Protein 1SF9 (pdb70)

Nearest PDB structures (foldseek):
  1sf9-assembly1_A  TM=1.009E+00  e=6.732E-22  Bacillus subtilis
  2yxy-assembly1_A  TM=9.193E-01  e=2.078E-12  Geobacillus kaustophilus HTA426
  2rqr-assembly1_A  TM=6.782E-01  e=1.522E-01  Homo sapiens
  2yxh-assembly1_B  TM=8.410E-01  e=2.319E+00  Thermotoga maritima MSB8
  1luw-assembly1_B-2  TM=5.887E-01  e=1.311E+00  Homo sapiens

Secondary structure (DSSP, 8-state):
--GGGGHHHHHHHHHHHHHHT--HHHHHHHHHHHHHHHHHHHHTT-HHHHHHHHHHHHHHHHHHS-GGGS-TT-EEEETTSS-EEEEEEEETTEEEEEETTEEEEEEEEEGGGEEE--

Structure (mmCIF, N/CA/C/O backbone):
data_1SF9
#
_entry.id   1SF9
#
_cell.length_a   56.142
_cell.length_b   46.486
_cell.length_c   50.511
_cell.angle_alpha   90.00
_cell.angle_beta   114.98
_cell.angle_gamma   90.00
#
_symmetry.space_group_name_H-M   'C 1 2 1'
#
loop_
_entity.id
_entity.type
_entity.pdbx_description
1 polymer 'yfhH hypothetical protein'
2 non-polymer 'PLATINUM (II) ION'
3 non-polymer 'CHLORIDE ION'
4 water water
#
loop_
_atom_site.group_PDB
_atom_site.id
_atom_site.type_symbol
_atom_site.label_atom_id
_atom_site.label_alt_id
_atom_site.label_comp_id
_atom_site.label_asym_id
_atom_site.label_entity_id
_atom_site.label_seq_id
_atom_site.pdbx_PDB_ins_code
_atom_site.Cartn_x
_atom_site.Cartn_y
_atom_site.Cartn_z
_atom_site.occupancy
_atom_site.B_iso_or_equiv
_atom_site.auth_seq_id
_atom_site.auth_comp_id
_atom_site.auth_asym_id
_atom_site.auth_atom_id
_atom_site.pdbx_PDB_model_num
ATOM 1 N N . VAL A 1 11 ? 18.496 -7.450 -15.374 1.00 39.67 11 VAL A N 1
ATOM 2 C CA . VAL A 1 11 ? 17.634 -6.863 -14.307 1.00 38.67 11 VAL A CA 1
ATOM 3 C C . VAL A 1 11 ? 18.397 -6.587 -13.009 1.00 36.98 11 VAL A C 1
ATOM 4 O O . VAL A 1 11 ? 18.813 -7.515 -12.307 1.00 39.19 11 VAL A O 1
ATOM 8 N N . ASP A 1 12 ? 18.570 -5.308 -12.692 1.00 34.83 12 ASP A N 1
ATOM 9 C CA . ASP A 1 12 ? 19.264 -4.907 -11.475 1.00 29.77 12 ASP A CA 1
ATOM 10 C C . ASP A 1 12 ? 18.208 -4.745 -10.393 1.00 27.01 12 ASP A C 1
ATOM 11 O O . ASP A 1 12 ? 17.792 -3.633 -10.047 1.00 23.20 12 ASP A O 1
ATOM 16 N N . LEU A 1 13 ? 17.789 -5.880 -9.855 1.00 22.08 13 LEU A N 1
ATOM 17 C CA . LEU A 1 13 ? 16.767 -5.905 -8.828 1.00 19.22 13 LEU A CA 1
ATOM 18 C C . LEU A 1 13 ? 17.237 -5.199 -7.565 1.00 16.42 13 LEU A C 1
ATOM 19 O O . LEU A 1 13 ? 16.439 -4.915 -6.678 1.00 13.91 13 LEU A O 1
ATOM 24 N N . GLY A 1 14 ? 18.536 -4.899 -7.485 1.00 12.96 14 GLY A N 1
ATOM 25 C CA . GLY A 1 14 ? 19.058 -4.201 -6.322 1.00 13.49 14 GLY A CA 1
ATOM 26 C C . GLY A 1 14 ? 18.430 -2.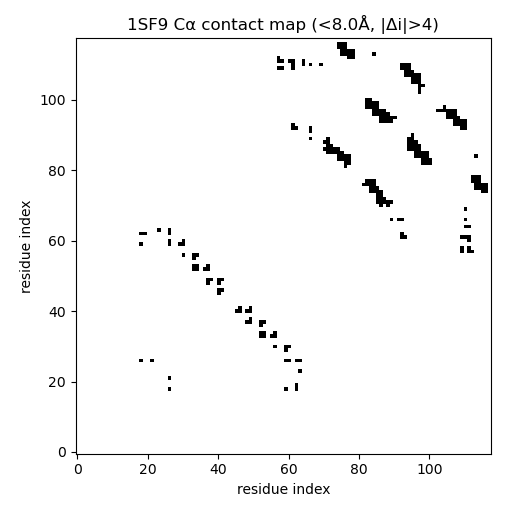812 -6.194 1.00 12.42 14 GLY A C 1
ATOM 27 O O . GLY A 1 14 ? 18.458 -2.210 -5.119 1.00 12.94 14 GLY A O 1
ATOM 28 N N . THR A 1 15 ? 17.881 -2.294 -7.291 1.00 11.59 15 THR A N 1
ATOM 29 C CA . THR A 1 15 ? 17.225 -0.987 -7.231 1.00 13.41 15 THR A CA 1
ATOM 30 C C . THR A 1 15 ? 15.996 -1.088 -6.345 1.00 12.39 15 THR A C 1
ATOM 31 O O . THR A 1 15 ? 15.476 -0.064 -5.900 1.00 11.67 15 THR A O 1
ATOM 35 N N . GLU A 1 16 ? 15.538 -2.319 -6.098 1.00 10.98 16 GLU A N 1
ATOM 36 C CA . GLU A 1 16 ? 14.369 -2.573 -5.257 1.00 11.04 16 GLU A CA 1
ATOM 37 C C . GLU A 1 16 ? 14.754 -2.951 -3.836 1.00 10.27 16 GLU A C 1
ATOM 38 O O . GLU A 1 16 ? 13.942 -3.510 -3.096 1.00 9.52 16 GLU A O 1
ATOM 44 N N A ASN A 1 17 ? 15.990 -2.616 -3.456 0.60 9.75 17 ASN A N 1
ATOM 45 N N B ASN A 1 17 ? 15.991 -2.634 -3.452 0.40 9.40 17 ASN A N 1
ATOM 46 C CA A ASN A 1 17 ? 16.509 -2.897 -2.129 0.60 11.25 17 ASN A CA 1
ATOM 47 C CA B ASN A 1 17 ? 16.486 -2.940 -2.119 0.40 10.13 17 ASN A CA 1
ATOM 48 C C A ASN A 1 17 ? 15.505 -2.579 -1.022 0.60 10.01 17 ASN A C 1
ATOM 49 C C B ASN A 1 17 ? 15.512 -2.572 -1.000 0.40 9.30 17 ASN A C 1
ATOM 50 O O A ASN A 1 17 ? 15.271 -3.398 -0.131 0.60 9.66 17 ASN A O 1
ATOM 51 O O B ASN A 1 17 ? 15.304 -3.358 -0.074 0.40 9.11 17 ASN A O 1
ATOM 60 N N . LEU A 1 18 ? 14.913 -1.385 -1.087 1.00 7.56 18 LEU A N 1
ATOM 61 C CA . LEU A 1 18 ? 13.992 -0.939 -0.056 1.00 9.02 18 LEU A CA 1
ATOM 62 C C . LEU A 1 18 ? 12.679 -1.722 0.025 1.00 6.35 18 LEU A C 1
ATOM 63 O O . LEU A 1 18 ? 12.058 -1.742 1.091 1.00 8.59 18 LEU A O 1
ATOM 68 N N . TYR A 1 19 ? 12.272 -2.368 -1.073 1.00 8.94 19 TYR A N 1
ATOM 69 C CA . TYR A 1 19 ? 11.081 -3.226 -1.012 1.00 6.31 19 TYR A CA 1
ATOM 70 C C . TYR A 1 19 ? 11.409 -4.370 -0.034 1.00 6.44 19 TYR A C 1
ATOM 71 O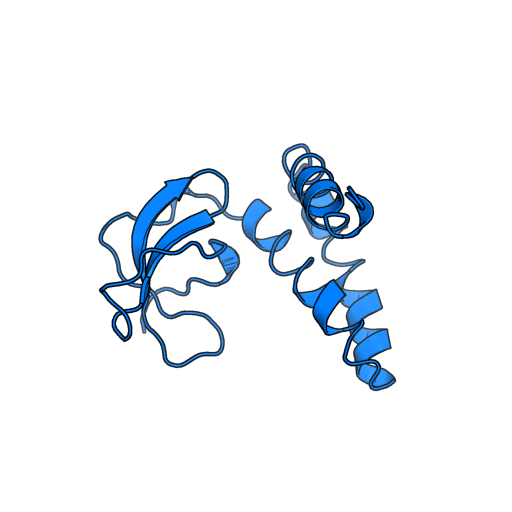 O . TYR A 1 19 ? 10.612 -4.726 0.856 1.00 7.35 19 TYR A O 1
ATOM 80 N N . PHE A 1 20 ? 12.587 -4.959 -0.204 1.00 6.90 20 PHE A N 1
ATOM 81 C CA . PHE A 1 20 ? 12.916 -6.096 0.660 1.00 6.04 20 PHE A CA 1
ATOM 82 C C . PHE A 1 20 ? 13.187 -5.630 2.083 1.00 6.15 20 PHE A C 1
ATOM 83 O O . PHE A 1 20 ? 12.776 -6.312 3.031 1.00 8.47 20 PHE A O 1
ATOM 91 N N . GLN A 1 21 ? 13.800 -4.465 2.239 1.00 8.45 21 GLN A N 1
ATOM 92 C CA . GLN A 1 21 ? 14.066 -3.961 3.586 1.00 9.10 21 GLN A CA 1
ATOM 93 C C . GLN A 1 21 ? 12.768 -3.628 4.284 1.00 10.65 21 GLN A C 1
ATOM 94 O O . GLN A 1 21 ? 12.601 -3.910 5.477 1.00 9.86 21 GLN A O 1
ATOM 100 N N . SER A 1 22 ? 11.849 -3.032 3.521 1.00 11.53 22 SER A N 1
ATOM 101 C CA . SER A 1 22 ? 10.541 -2.647 4.043 1.00 12.02 22 SER A CA 1
ATOM 102 C C . SER A 1 22 ? 9.734 -3.864 4.483 1.00 11.79 22 SER A C 1
ATOM 103 O O . SER A 1 22 ? 9.144 -3.867 5.578 1.00 11.24 22 SER A O 1
ATOM 106 N N . ASN A 1 23 ? 9.695 -4.906 3.650 1.00 9.44 23 ASN A N 1
ATOM 107 C CA . ASN A 1 23 ? 8.966 -6.088 4.031 1.00 12.33 23 ASN A CA 1
ATO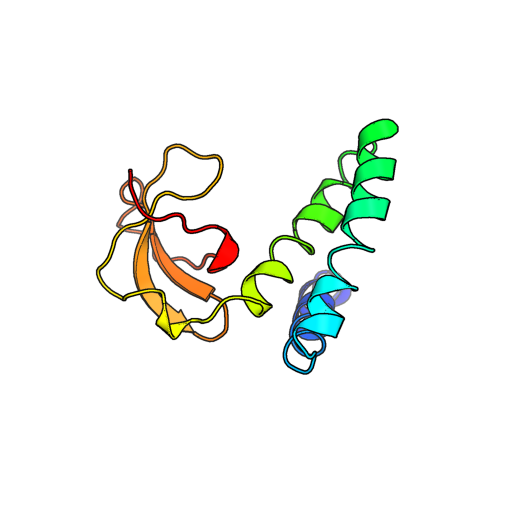M 108 C C . ASN A 1 23 ? 9.558 -6.756 5.271 1.00 10.01 23 ASN A C 1
ATOM 109 O O . ASN A 1 23 ? 8.819 -7.251 6.106 1.00 11.78 23 ASN A O 1
ATOM 114 N N . ALA A 1 24 ? 10.888 -6.759 5.389 1.00 8.41 24 ALA A N 1
ATOM 115 C CA . ALA A 1 24 ? 11.550 -7.360 6.531 1.00 9.55 24 ALA A CA 1
ATOM 116 C C . ALA A 1 24 ? 11.191 -6.590 7.791 1.00 10.48 24 ALA A C 1
ATOM 117 O O . ALA A 1 24 ? 10.904 -7.194 8.819 1.00 11.99 24 ALA A O 1
ATOM 119 N N A MET A 1 25 ? 11.201 -5.262 7.692 0.80 9.70 25 MET A N 1
ATOM 120 N N B MET A 1 25 ? 11.210 -5.265 7.714 0.20 10.66 25 MET A N 1
ATOM 121 C CA A MET A 1 25 ? 10.879 -4.399 8.837 0.80 12.95 25 MET A CA 1
ATOM 122 C CA B MET A 1 25 ? 10.887 -4.450 8.880 0.20 11.56 25 MET A CA 1
ATOM 123 C C A MET A 1 25 ? 9.447 -4.629 9.307 0.80 12.47 25 MET A C 1
ATOM 124 C C B MET A 1 25 ? 9.443 -4.668 9.315 0.20 11.96 25 MET A C 1
ATOM 125 O O A MET A 1 25 ? 9.177 -4.778 10.509 0.80 13.90 25 MET A O 1
ATOM 126 O O B MET A 1 25 ? 9.161 -4.830 10.506 0.20 12.32 25 MET A O 1
ATOM 135 N N . GLU A 1 26 ? 8.526 -4.673 8.352 1.00 12.41 26 GLU A N 1
ATOM 136 C CA . GLU A 1 26 ? 7.123 -4.883 8.678 1.00 13.51 26 GLU A CA 1
ATOM 137 C C . GLU A 1 26 ? 6.941 -6.265 9.301 1.00 13.75 26 GLU A C 1
ATOM 138 O O . GLU A 1 26 ? 6.214 -6.411 10.268 1.00 13.45 26 GLU A O 1
ATOM 144 N N . LYS A 1 27 ? 7.633 -7.275 8.775 1.00 12.43 27 LYS A N 1
ATOM 145 C CA . LYS A 1 27 ? 7.496 -8.619 9.334 1.00 15.02 27 LYS A CA 1
ATOM 146 C C . LYS A 1 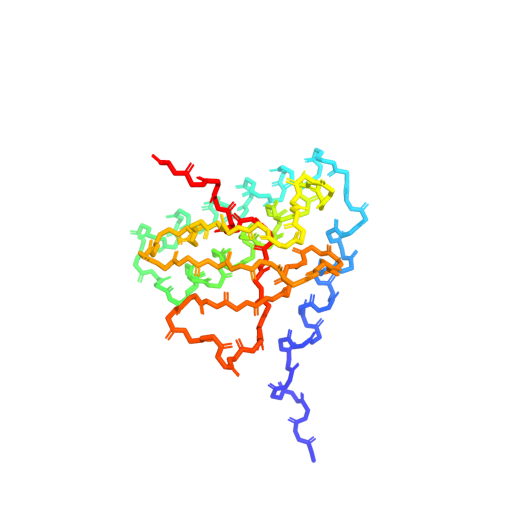27 ? 7.994 -8.609 10.775 1.00 14.24 27 LYS A C 1
ATOM 147 O O . LYS A 1 27 ? 7.380 -9.183 11.676 1.00 15.98 27 LYS A O 1
ATOM 153 N N . ARG A 1 28 ? 9.118 -7.948 10.984 1.00 14.12 28 ARG A N 1
ATOM 154 C CA . ARG A 1 28 ? 9.721 -7.865 12.304 1.00 13.48 28 ARG A CA 1
ATOM 155 C C . ARG A 1 28 ? 8.813 -7.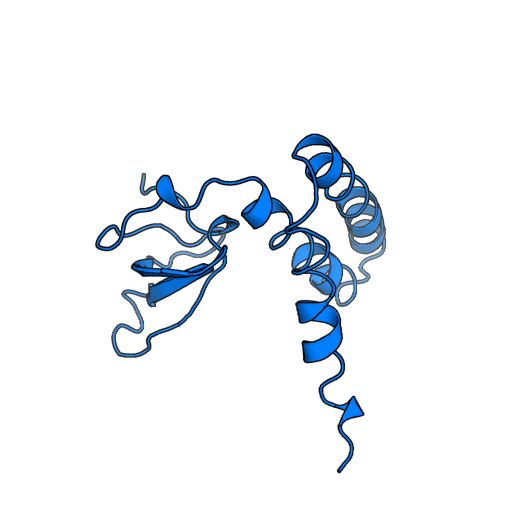130 13.294 1.00 13.86 28 ARG A C 1
ATOM 156 O O . ARG A 1 28 ? 8.536 -7.632 14.381 1.00 11.76 28 ARG A O 1
ATOM 164 N N A TYR A 1 29 ? 8.331 -5.952 12.900 0.80 10.78 29 TYR A N 1
ATOM 165 N N B TYR A 1 29 ? 8.337 -5.945 12.928 0.20 13.45 29 TYR A N 1
ATOM 166 C CA A TYR A 1 29 ? 7.465 -5.165 13.783 0.80 10.67 29 TYR A CA 1
ATOM 167 C CA B TYR A 1 29 ? 7.475 -5.191 13.837 0.20 13.88 29 TYR A CA 1
ATOM 168 C C A TYR A 1 29 ? 6.143 -5.861 14.092 0.80 11.93 29 TYR A C 1
ATOM 169 C C B TYR A 1 29 ? 6.122 -5.848 14.095 0.20 13.97 29 TYR A C 1
ATOM 170 O O A TYR A 1 29 ? 5.610 -5.725 15.186 0.80 12.34 29 TYR A O 1
ATOM 171 O O B TYR A 1 29 ? 5.544 -5.677 15.168 0.20 13.88 29 TYR A O 1
ATOM 188 N N . SER A 1 30 ? 5.616 -6.594 13.120 1.00 12.99 30 SER A N 1
ATOM 189 C CA . SER A 1 30 ? 4.334 -7.277 13.284 1.00 15.63 30 SER A CA 1
ATOM 190 C C . SER A 1 30 ? 4.375 -8.345 14.368 1.00 17.29 30 SER A C 1
ATOM 191 O O . SER A 1 30 ? 3.339 -8.751 14.873 1.00 17.78 30 SER A O 1
ATOM 194 N N . GLN A 1 31 ? 5.576 -8.784 14.720 1.00 18.21 31 GLN A N 1
ATOM 195 C CA . GLN A 1 31 ? 5.733 -9.837 15.719 1.00 20.23 31 GLN A CA 1
ATOM 196 C C . GLN A 1 31 ? 6.207 -9.314 17.072 1.00 20.05 31 GLN A C 1
ATOM 197 O O . GLN A 1 31 ? 6.332 -10.077 18.036 1.00 21.23 31 GLN A O 1
ATOM 203 N N A MET A 1 32 ? 6.446 -8.009 17.145 0.80 17.40 32 MET A N 1
ATOM 204 N N B MET A 1 32 ? 6.467 -8.015 17.152 0.20 18.08 32 MET A N 1
ATOM 205 C CA A MET A 1 32 ? 6.900 -7.392 18.385 0.80 16.86 32 MET A CA 1
ATOM 206 C CA B MET A 1 32 ? 6.957 -7.430 18.392 0.20 16.54 32 MET A CA 1
ATOM 207 C C A MET A 1 32 ? 5.788 -7.094 19.377 0.80 16.75 32 MET A C 1
ATOM 208 C C B MET A 1 32 ? 5.872 -6.974 19.367 0.20 16.80 32 MET A C 1
ATOM 209 O O A MET A 1 32 ? 4.645 -6.783 19.012 0.80 16.84 32 MET A O 1
ATOM 210 O O B MET A 1 32 ? 4.825 -6.454 18.972 0.20 17.05 32 MET A O 1
ATOM 219 N N . THR A 1 33 ? 6.141 -7.188 20.651 1.00 16.84 33 THR A N 1
ATOM 220 C CA . THR A 1 33 ? 5.229 -6.837 21.725 1.00 17.15 33 THR A CA 1
ATOM 221 C C . THR A 1 33 ? 5.261 -5.307 21.848 1.00 16.21 33 THR A C 1
ATOM 222 O O . THR A 1 33 ? 6.179 -4.660 21.329 1.00 16.77 33 THR A O 1
ATOM 226 N N . PRO A 1 34 ? 4.278 -4.706 22.539 1.00 16.59 34 PRO A N 1
ATOM 227 C CA . PRO A 1 34 ? 4.297 -3.247 22.679 1.00 17.40 34 PRO A CA 1
ATOM 228 C C . PRO A 1 34 ? 5.588 -2.755 23.340 1.00 17.68 34 PRO A C 1
ATOM 229 O O . PRO A 1 34 ? 6.138 -1.717 22.967 1.00 16.21 34 PRO A O 1
ATOM 233 N N . HIS A 1 35 ? 6.081 -3.504 24.322 1.00 18.63 35 HIS A N 1
ATOM 234 C CA . HIS A 1 35 ? 7.311 -3.103 24.988 1.00 19.30 35 HIS A CA 1
ATOM 235 C C . HIS A 1 35 ? 8.471 -3.118 23.988 1.00 17.73 35 HIS A C 1
ATOM 236 O O . HIS A 1 35 ? 9.301 -2.193 23.970 1.00 15.40 35 HIS A O 1
ATOM 243 N N . GLU A 1 36 ? 8.534 -4.153 23.152 1.00 14.95 36 GLU A N 1
ATOM 244 C CA . GLU A 1 36 ? 9.599 -4.220 22.160 1.00 14.49 36 GLU A CA 1
ATOM 245 C C . GLU A 1 36 ? 9.497 -3.071 21.154 1.00 11.18 36 GLU A C 1
ATOM 246 O O . GLU A 1 36 ? 10.519 -2.546 20.718 1.00 11.44 36 GLU A O 1
ATOM 252 N N . LEU A 1 37 ? 8.278 -2.676 20.785 1.00 10.95 37 LEU A N 1
ATOM 253 C CA . LEU A 1 37 ? 8.113 -1.562 19.839 1.00 10.66 37 LEU A CA 1
ATOM 254 C C . LEU A 1 37 ? 8.581 -0.267 20.496 1.00 12.19 37 LEU A C 1
ATOM 255 O O . LEU A 1 37 ? 9.253 0.557 19.883 1.00 9.74 37 LEU A O 1
ATOM 260 N N . ASN A 1 38 ? 8.237 -0.094 21.772 1.00 11.68 38 ASN A N 1
ATOM 261 C CA . ASN A 1 38 ? 8.667 1.112 22.468 1.00 13.14 38 ASN A CA 1
ATOM 262 C C . ASN A 1 38 ? 10.190 1.163 22.556 1.00 11.28 38 ASN A C 1
ATOM 263 O O . ASN A 1 38 ? 10.769 2.239 22.444 1.00 10.83 38 ASN A O 1
ATOM 268 N N . THR A 1 39 ? 10.830 0.017 22.781 1.00 11.20 39 THR A N 1
ATOM 269 C CA . THR A 1 39 ? 12.299 -0.035 22.861 1.00 11.42 39 THR A CA 1
ATOM 270 C C . THR A 1 39 ? 12.890 0.341 21.501 1.00 11.84 39 THR A C 1
ATOM 271 O O . THR A 1 39 ? 13.829 1.117 21.412 1.00 10.50 39 THR A O 1
ATOM 275 N N A GLU A 1 40 ? 12.318 -0.216 20.442 0.80 11.29 40 GLU A N 1
ATOM 276 N N B GLU A 1 40 ? 12.308 -0.212 20.442 0.20 11.79 40 GLU A N 1
ATOM 277 C CA A GLU A 1 40 ? 12.766 0.065 19.072 0.80 11.16 40 GLU A CA 1
ATOM 278 C CA B GLU A 1 40 ? 12.756 0.066 19.080 0.20 12.07 40 GLU A CA 1
ATOM 279 C C A GLU A 1 40 ? 12.647 1.553 18.751 0.80 11.05 40 GLU A C 1
ATOM 280 C C B GLU A 1 40 ? 12.642 1.550 18.748 0.20 11.45 40 GLU A C 1
ATOM 281 O O A GLU A 1 40 ? 13.565 2.150 18.178 0.80 9.71 40 GLU A O 1
ATOM 282 O O B GLU A 1 40 ? 13.557 2.136 18.165 0.20 11.16 40 GLU A O 1
ATOM 293 N N . ILE A 1 41 ? 11.519 2.152 19.122 1.00 10.28 41 ILE A N 1
ATOM 294 C CA . ILE A 1 41 ? 11.289 3.566 18.867 1.00 10.04 41 ILE A CA 1
ATOM 295 C C . ILE A 1 41 ? 12.277 4.422 19.660 1.00 10.92 41 ILE A C 1
ATOM 296 O O . ILE A 1 41 ? 12.792 5.410 19.163 1.00 9.61 41 ILE A O 1
ATOM 301 N N . ALA A 1 42 ? 12.571 4.022 20.896 1.00 9.69 42 ALA A N 1
ATOM 302 C CA . ALA A 1 42 ? 13.535 4.792 21.687 1.00 10.28 42 ALA A CA 1
ATOM 303 C C . ALA A 1 42 ? 14.920 4.744 21.049 1.00 9.07 42 ALA A C 1
ATOM 304 O O . ALA A 1 42 ? 15.620 5.761 20.991 1.00 11.07 42 ALA A O 1
ATOM 306 N N A LEU A 1 43 ? 15.334 3.565 20.582 0.80 7.70 43 LEU A N 1
ATOM 307 N N B LEU A 1 43 ? 15.313 3.568 20.580 0.20 9.24 43 LEU A N 1
ATOM 308 C CA A LEU A 1 43 ? 16.639 3.419 19.957 0.80 6.81 43 LEU A CA 1
ATOM 309 C CA B LEU A 1 43 ? 16.612 3.405 19.958 0.20 8.70 43 LEU A CA 1
ATOM 310 C C A LEU A 1 43 ? 16.700 4.225 18.659 0.80 9.84 43 LEU A C 1
ATOM 311 C C B LEU A 1 43 ? 16.682 4.235 18.681 0.20 9.33 43 LEU A C 1
ATOM 312 O O A LEU A 1 43 ? 17.685 4.907 18.390 0.80 10.29 43 LEU A O 1
ATOM 313 O O B LEU A 1 43 ? 17.658 4.947 18.446 0.20 9.42 43 LEU A O 1
ATOM 322 N N . LEU A 1 44 ? 15.642 4.143 17.857 1.00 8.17 44 LEU A N 1
ATOM 323 C CA . LEU A 1 44 ? 15.610 4.907 16.612 1.00 8.87 44 LEU A CA 1
ATOM 324 C C . LEU A 1 44 ? 15.647 6.409 16.890 1.00 9.07 44 LEU A C 1
ATOM 325 O O . LEU A 1 44 ? 16.319 7.163 16.171 1.00 10.18 44 LEU A O 1
ATOM 330 N N . SER A 1 45 ? 14.936 6.830 17.928 1.00 8.26 45 SER A N 1
ATOM 331 C CA . SER A 1 45 ? 14.865 8.241 18.289 1.00 10.74 45 SER A CA 1
ATOM 332 C C . SER A 1 45 ? 16.205 8.762 18.744 1.00 11.68 45 SER A C 1
ATOM 333 O O . SER A 1 45 ? 16.555 9.900 18.449 1.00 11.81 45 SER A O 1
ATOM 336 N N . GLU A 1 46 ? 16.960 7.940 19.475 1.00 12.09 46 GLU A N 1
ATOM 337 C CA . GLU A 1 46 ? 18.292 8.382 19.907 1.00 10.97 46 GLU A CA 1
ATOM 338 C C . GLU A 1 46 ? 19.204 8.533 18.679 1.00 12.81 46 GLU A C 1
ATOM 339 O O . GLU A 1 46 ? 19.984 9.480 18.601 1.00 14.16 46 GLU A O 1
ATOM 345 N N . LYS A 1 47 ? 19.114 7.616 17.720 1.00 10.99 47 LYS A N 1
ATOM 346 C CA . LYS A 1 47 ? 19.945 7.735 16.524 1.00 11.47 47 LYS A CA 1
ATOM 347 C C . LYS A 1 47 ? 19.525 8.967 15.717 1.00 11.54 47 LYS A C 1
ATOM 348 O O . LYS A 1 47 ? 20.373 9.636 15.114 1.00 12.98 47 LYS A O 1
ATOM 354 N N . ALA A 1 48 ? 18.229 9.259 15.708 1.00 9.59 48 ALA A N 1
ATOM 355 C CA . ALA A 1 48 ? 17.723 10.411 14.948 1.00 10.96 48 ALA A CA 1
ATOM 356 C C . ALA A 1 48 ? 18.199 11.704 15.591 1.00 12.79 48 ALA A C 1
ATOM 357 O O . ALA A 1 48 ? 18.547 12.674 14.900 1.00 13.72 48 ALA A O 1
ATOM 359 N N . ARG A 1 49 ? 18.224 11.727 16.916 1.00 14.29 49 ARG A N 1
ATOM 360 C CA . ARG A 1 49 ? 18.667 12.918 17.624 1.00 17.61 49 ARG A CA 1
ATOM 361 C C . ARG A 1 49 ? 20.096 13.212 17.232 1.00 16.29 49 ARG A C 1
ATOM 362 O O . ARG A 1 49 ? 20.461 14.363 16.996 1.00 17.66 49 ARG A O 1
ATOM 370 N N . LYS A 1 50 ? 20.911 12.171 17.155 1.00 16.58 50 LYS A N 1
ATOM 371 C CA . LYS A 1 50 ? 22.295 12.369 16.787 1.00 18.37 50 LYS A CA 1
ATOM 372 C C . LYS A 1 50 ? 22.413 12.844 15.349 1.00 18.02 50 LYS A C 1
ATOM 373 O O . LYS A 1 50 ? 23.203 13.736 15.057 1.00 17.81 50 LYS A O 1
ATOM 379 N N . ALA A 1 51 ? 21.612 12.286 14.445 1.00 16.26 51 ALA A N 1
ATOM 380 C CA . ALA A 1 51 ? 21.686 12.764 13.068 1.00 15.57 51 ALA A CA 1
ATOM 381 C C . ALA A 1 51 ? 21.250 14.234 13.005 1.00 14.71 51 ALA A C 1
ATOM 382 O O . ALA A 1 51 ? 21.839 15.034 12.269 1.00 15.20 51 ALA A O 1
ATOM 384 N N . GLU A 1 52 ? 20.216 14.588 13.758 1.00 14.75 52 GLU A N 1
ATOM 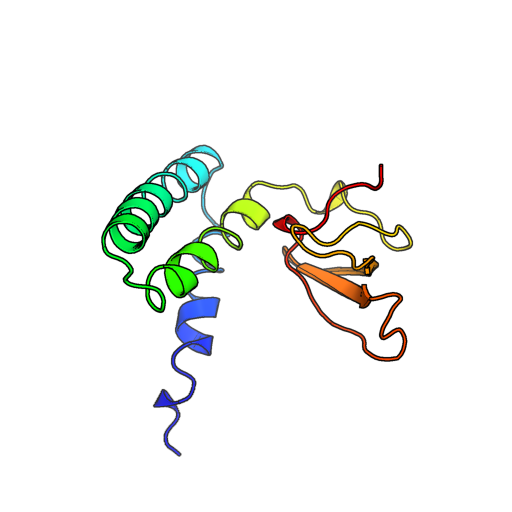385 C CA . GLU A 1 52 ? 19.716 15.954 13.715 1.00 17.67 52 GLU A CA 1
ATOM 386 C C . GLU A 1 52 ? 20.743 16.951 14.257 1.00 19.70 52 GLU A C 1
ATOM 387 O O . GLU A 1 52 ? 20.918 18.052 13.714 1.00 18.71 52 GLU A O 1
ATOM 393 N N . GLN A 1 53 ? 21.442 16.554 15.309 1.00 18.99 53 GLN A N 1
ATOM 394 C CA . GLN A 1 53 ? 22.428 17.444 15.925 1.00 20.58 53 GLN A CA 1
ATOM 395 C C . GLN A 1 53 ? 23.648 17.692 15.052 1.00 19.62 53 GLN A C 1
ATOM 396 O O . GLN A 1 53 ? 24.377 18.661 15.251 1.00 17.59 53 GLN A O 1
ATOM 402 N N . HIS A 1 54 ? 23.861 16.820 14.073 1.00 18.61 54 HIS A N 1
ATOM 403 C CA . HIS A 1 54 ? 24.987 16.937 13.143 1.00 17.50 54 HIS A CA 1
ATOM 404 C C . HIS A 1 54 ? 24.546 17.348 11.723 1.00 16.83 54 HIS A C 1
ATOM 405 O O . HIS A 1 54 ? 25.350 17.367 10.781 1.00 14.88 54 HIS A O 1
ATOM 412 N N . GLY A 1 55 ? 23.261 17.650 11.582 1.00 14.23 55 GLY A N 1
ATOM 413 C CA . GLY A 1 55 ? 22.715 18.027 10.286 1.00 15.12 55 GLY A CA 1
ATOM 414 C C . GLY A 1 55 ? 22.814 16.938 9.219 1.00 14.80 55 GLY A C 1
ATOM 415 O O . GLY A 1 55 ? 22.973 17.225 8.032 1.00 13.09 55 GLY A O 1
ATOM 416 N N . ILE A 1 56 ? 22.741 15.666 9.611 1.00 14.08 56 ILE A N 1
ATOM 417 C CA . ILE A 1 56 ? 22.825 14.618 8.608 1.00 12.56 56 ILE A CA 1
ATOM 418 C C . ILE A 1 56 ? 21.379 14.357 8.182 1.00 15.50 56 ILE A C 1
ATOM 419 O O . ILE A 1 56 ? 20.759 13.381 8.592 1.00 14.38 56 ILE A O 1
ATOM 424 N N . ILE A 1 57 ? 20.866 15.251 7.345 1.00 13.80 57 ILE A N 1
ATOM 425 C CA . ILE A 1 57 ? 19.479 15.222 6.919 1.00 12.98 57 ILE A CA 1
ATOM 426 C C . ILE A 1 57 ? 18.926 13.961 6.262 1.00 13.68 57 ILE A C 1
ATOM 427 O O . ILE A 1 57 ? 17.828 13.535 6.612 1.00 14.68 57 ILE A O 1
ATOM 432 N N A ASN A 1 58 ? 19.676 13.410 5.309 0.70 15.83 58 ASN A N 1
ATOM 433 N N B ASN A 1 58 ? 19.642 13.345 5.328 0.30 14.34 58 ASN A N 1
ATOM 434 C CA A ASN A 1 58 ? 19.248 12.200 4.607 0.70 17.64 58 ASN A CA 1
ATOM 435 C CA B ASN A 1 58 ? 19.075 12.138 4.725 0.30 14.48 58 ASN A CA 1
ATOM 436 C C A ASN A 1 58 ? 18.977 11.098 5.624 0.70 15.91 58 ASN A C 1
ATOM 437 C C B ASN A 1 58 ? 19.114 10.950 5.685 0.30 13.63 58 ASN A C 1
ATOM 438 O O A ASN A 1 58 ? 17.873 10.525 5.663 0.70 12.23 58 ASN A O 1
ATOM 439 O O B ASN A 1 58 ? 18.313 10.023 5.557 0.30 13.17 58 ASN A O 1
ATOM 448 N N A GLU A 1 59 ? 19.989 10.811 6.442 0.70 14.65 59 GLU A N 1
ATOM 449 N N B GLU A 1 59 ? 20.042 10.963 6.639 0.30 12.84 59 GLU A N 1
ATOM 450 C CA A GLU A 1 59 ? 19.861 9.778 7.465 0.70 13.35 59 GLU A CA 1
ATOM 451 C CA B GLU A 1 59 ? 20.104 9.879 7.618 0.30 11.24 59 GLU A CA 1
ATOM 452 C C A GLU A 1 59 ? 18.752 10.086 8.469 0.70 10.54 59 GLU A C 1
ATOM 453 C C B GLU A 1 59 ? 18.981 10.086 8.639 0.30 10.08 59 GLU A C 1
ATOM 454 O O A GLU A 1 59 ? 18.014 9.182 8.880 0.70 8.31 59 GLU A O 1
ATOM 455 O O B GLU A 1 59 ? 18.435 9.125 9.180 0.30 10.78 59 GLU A O 1
ATOM 466 N N . LEU A 1 60 ? 18.627 11.348 8.875 1.00 8.77 60 LEU A N 1
ATOM 467 C CA . LEU A 1 60 ? 17.569 11.706 9.801 1.00 8.32 60 LEU A CA 1
ATOM 468 C C . LEU A 1 60 ? 16.234 11.307 9.172 1.00 7.41 60 LEU A C 1
ATOM 469 O O . LEU A 1 60 ? 15.362 10.766 9.840 1.00 7.54 60 LEU A O 1
ATOM 474 N N . ALA A 1 61 ? 16.083 11.561 7.875 1.00 7.97 61 ALA A N 1
ATOM 475 C CA . ALA A 1 61 ? 14.823 11.238 7.217 1.00 8.21 61 ALA A CA 1
ATOM 476 C C . ALA A 1 61 ? 14.563 9.734 7.168 1.00 7.26 61 ALA A C 1
ATOM 477 O O . ALA A 1 61 ? 13.433 9.300 7.362 1.00 6.33 61 ALA A O 1
ATOM 479 N N . VAL A 1 62 ? 15.601 8.950 6.914 1.00 7.50 62 VAL A N 1
ATOM 480 C CA . VAL A 1 62 ? 15.444 7.490 6.874 1.00 6.88 62 VAL A CA 1
ATOM 481 C C . VAL A 1 62 ? 14.983 6.992 8.246 1.00 9.27 62 VAL A C 1
ATOM 482 O O . VAL A 1 62 ? 14.064 6.187 8.342 1.00 8.54 62 VAL A O 1
ATOM 486 N N . LEU A 1 63 ? 15.614 7.496 9.302 1.00 7.34 63 LEU A N 1
ATOM 487 C CA . LEU A 1 63 ? 15.261 7.096 10.671 1.00 6.57 63 LEU A CA 1
ATOM 488 C C . LEU A 1 63 ? 13.851 7.541 11.009 1.00 7.30 63 LEU A C 1
ATOM 489 O O . LEU A 1 63 ? 13.094 6.783 11.596 1.00 6.81 63 LEU A O 1
ATOM 494 N N . GLU A 1 64 ? 13.467 8.760 10.615 1.00 7.34 64 GLU A N 1
ATOM 495 C CA . GLU A 1 64 ? 12.118 9.216 10.956 1.00 8.06 64 GLU A CA 1
ATOM 496 C C . GLU A 1 64 ? 11.063 8.424 10.204 1.00 6.66 64 GLU A C 1
ATOM 497 O O . GLU A 1 64 ? 9.990 8.213 10.726 1.00 7.41 64 GLU A O 1
ATOM 503 N N . ARG A 1 65 ? 11.350 7.988 8.984 1.00 7.58 65 ARG A N 1
ATOM 504 C CA . ARG A 1 65 ? 10.349 7.165 8.312 1.00 7.24 65 ARG A CA 1
ATOM 505 C C . ARG A 1 65 ? 10.189 5.836 9.056 1.00 8.94 65 ARG A C 1
ATOM 506 O O . ARG A 1 65 ? 9.080 5.306 9.120 1.00 8.60 65 ARG A O 1
ATOM 514 N N A LYS A 1 66 ? 11.286 5.281 9.575 0.80 7.26 66 LYS A N 1
ATOM 515 N N B LYS A 1 66 ? 11.278 5.314 9.608 0.20 8.06 66 LYS A N 1
ATOM 516 C CA A LYS A 1 66 ? 11.183 4.034 10.339 0.80 7.61 66 LYS A CA 1
ATOM 517 C CA B LYS A 1 66 ? 11.211 4.059 10.344 0.20 7.88 66 LYS A CA 1
ATOM 518 C C A LYS A 1 66 ? 10.392 4.250 11.625 0.80 7.30 66 LYS A C 1
ATOM 519 C C B LYS A 1 66 ? 10.402 4.253 11.620 0.20 7.48 66 LYS A C 1
ATOM 520 O O A LYS A 1 66 ? 9.603 3.394 12.027 0.80 7.88 66 LYS A O 1
ATOM 521 O O B LYS A 1 66 ? 9.611 3.391 12.004 0.20 7.65 66 LYS A O 1
ATOM 532 N N . ILE A 1 67 ? 10.607 5.391 12.278 1.00 6.77 67 ILE A N 1
ATOM 533 C CA . ILE A 1 67 ? 9.885 5.705 13.516 1.00 6.35 67 ILE A CA 1
ATOM 534 C C . ILE A 1 67 ? 8.388 5.820 13.241 1.00 7.38 67 ILE A C 1
ATOM 535 O O . ILE A 1 67 ? 7.560 5.270 13.969 1.00 6.56 67 ILE A O 1
ATOM 540 N N . THR A 1 68 ? 8.041 6.528 12.170 1.00 6.94 68 THR A N 1
ATOM 541 C C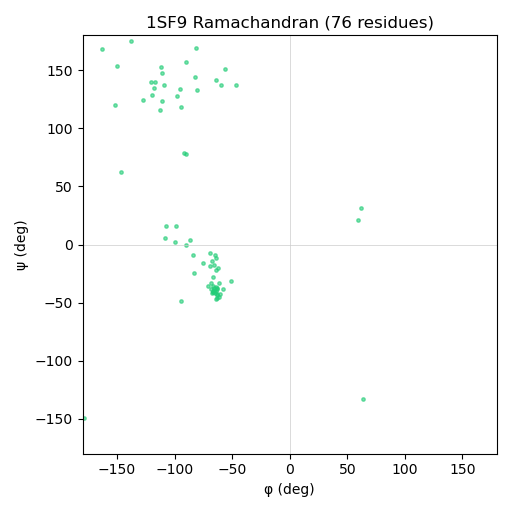A . THR A 1 68 ? 6.643 6.678 11.811 1.00 7.03 68 THR A CA 1
ATOM 542 C C . THR A 1 68 ? 6.015 5.305 11.627 1.00 6.60 68 THR A C 1
ATOM 543 O O . THR A 1 68 ? 4.878 5.071 12.038 1.00 7.95 68 THR A O 1
ATOM 547 N N A MET A 1 69 ? 6.764 4.394 11.015 0.40 7.70 69 MET A N 1
ATOM 548 N N B MET A 1 69 ? 6.761 4.385 11.033 0.60 6.78 69 MET A N 1
ATOM 549 C CA A MET A 1 69 ? 6.259 3.042 10.780 0.40 9.11 69 MET A CA 1
ATOM 550 C CA B MET A 1 69 ? 6.215 3.046 10.824 0.60 7.99 69 MET A CA 1
ATOM 551 C C A MET A 1 69 ? 6.112 2.262 12.079 0.40 9.44 69 MET A C 1
ATOM 552 C C B MET A 1 69 ? 6.090 2.271 12.111 0.60 9.19 69 MET A C 1
ATOM 553 O O A MET A 1 69 ? 5.085 1.618 12.306 0.40 9.89 69 MET A O 1
ATOM 554 O O B MET A 1 69 ? 5.064 1.637 12.365 0.60 9.74 69 MET A O 1
ATOM 563 N N . ALA A 1 70 ? 7.125 2.319 12.940 1.00 7.46 70 ALA A N 1
ATOM 564 C CA . ALA A 1 70 ? 7.072 1.596 14.212 1.00 9.14 70 ALA A CA 1
ATOM 565 C C . ALA A 1 70 ? 5.889 2.086 15.037 1.00 8.93 70 ALA A C 1
ATOM 566 O O . ALA A 1 70 ? 5.179 1.292 15.679 1.00 9.57 70 ALA A O 1
ATOM 568 N N . LYS A 1 71 ? 5.675 3.394 15.039 1.00 7.79 71 LYS A N 1
ATOM 569 C CA . LYS A 1 71 ? 4.562 3.968 15.786 1.00 8.46 71 LYS A CA 1
ATOM 570 C C . LYS A 1 71 ? 3.222 3.446 15.277 1.00 9.47 71 LYS A C 1
ATOM 571 O O . LYS A 1 71 ? 2.281 3.303 16.047 1.00 10.79 71 LYS A O 1
ATOM 577 N N . ALA A 1 72 ? 3.125 3.166 13.984 1.00 7.77 72 ALA A N 1
ATOM 578 C CA . ALA A 1 72 ? 1.849 2.670 13.471 1.00 8.98 72 ALA A CA 1
ATOM 579 C C . ALA A 1 72 ? 1.553 1.276 14.043 1.00 10.86 72 ALA A C 1
ATOM 580 O O . ALA A 1 72 ? 0.398 0.905 14.194 1.00 11.28 72 ALA A O 1
ATOM 582 N N . TYR A 1 73 ? 2.594 0.513 14.374 1.00 9.11 73 TYR A N 1
ATOM 583 C CA . TYR A 1 73 ? 2.392 -0.821 14.937 1.00 10.20 73 TYR A CA 1
ATOM 584 C C . TYR A 1 73 ? 1.956 -0.814 16.388 1.00 10.42 73 TYR A C 1
ATOM 585 O O . TYR A 1 73 ? 1.482 -1.828 16.894 1.00 12.27 73 TYR A O 1
ATOM 594 N N . LEU A 1 74 ? 2.116 0.322 17.062 1.00 11.06 74 LEU A N 1
ATOM 595 C CA . LEU A 1 74 ? 1.683 0.465 18.454 1.00 13.89 74 LEU A CA 1
ATOM 596 C C . LEU A 1 74 ? 0.203 0.795 18.520 1.00 15.85 74 LEU A C 1
ATOM 597 O O . LEU A 1 74 ? -0.459 0.543 19.523 1.00 16.48 74 LEU A O 1
ATOM 602 N N . LEU A 1 75 ? -0.315 1.378 17.442 1.00 13.58 75 LEU A N 1
ATOM 603 C CA . LEU A 1 75 ? -1.710 1.773 17.388 1.00 16.13 75 LEU A CA 1
ATOM 604 C C . LEU A 1 75 ? -2.635 0.602 17.048 1.00 16.60 75 LEU A C 1
ATOM 605 O O . LEU A 1 75 ? -2.179 -0.482 16.678 1.00 18.35 75 LEU A O 1
ATOM 610 N N . ASN A 1 76 ? -3.936 0.806 17.197 1.00 18.64 76 ASN A N 1
ATOM 611 C CA . ASN A 1 76 ? -4.889 -0.252 16.897 1.00 18.86 76 ASN A CA 1
ATOM 612 C C . ASN A 1 76 ? -5.683 0.183 15.678 1.00 17.52 76 ASN A C 1
ATOM 613 O O . ASN A 1 76 ? -6.399 1.179 15.718 1.00 17.30 76 ASN A O 1
ATOM 618 N N . PRO A 1 77 ? -5.554 -0.555 14.570 1.00 18.03 77 PRO A N 1
ATOM 619 C CA . PRO A 1 77 ? -6.290 -0.188 13.363 1.00 15.89 77 PRO A CA 1
ATOM 620 C C . PRO A 1 77 ? -7.779 0.029 13.602 1.00 19.30 77 PRO A C 1
ATOM 621 O O . PRO A 1 77 ? -8.393 0.847 12.937 1.00 16.57 77 PRO A O 1
ATOM 625 N N . GLU A 1 78 ? -8.371 -0.688 14.555 1.00 21.46 78 GLU A N 1
ATOM 626 C CA . GLU A 1 78 ? -9.804 -0.516 14.779 1.00 24.02 78 GLU A CA 1
ATOM 627 C C . GLU A 1 78 ? -10.199 0.828 15.375 1.00 22.64 78 GLU A C 1
ATOM 628 O O . GLU A 1 78 ? -11.388 1.153 15.452 1.00 23.29 78 GLU A O 1
ATOM 634 N N . ASP A 1 79 ? -9.216 1.628 15.772 1.00 19.57 79 ASP A N 1
ATOM 635 C CA . ASP A 1 79 ? -9.523 2.951 16.304 1.00 17.36 79 ASP A CA 1
ATOM 636 C C . ASP A 1 79 ? -9.638 3.990 15.183 1.00 18.16 79 ASP A C 1
ATOM 637 O O . ASP A 1 79 ? -9.829 5.180 15.445 1.00 18.01 79 ASP A O 1
ATOM 642 N N . TYR A 1 80 ? -9.530 3.528 13.939 1.00 12.57 80 TYR A N 1
ATOM 643 C CA . TYR A 1 80 ? -9.622 4.386 12.765 1.00 14.49 80 TYR A CA 1
ATOM 644 C C . TYR A 1 80 ? -10.833 3.929 11.983 1.00 14.52 80 TYR A C 1
ATOM 645 O O . TYR A 1 80 ? -11.089 2.728 11.852 1.00 18.50 80 TYR A O 1
ATOM 654 N N . SER A 1 81 ? -11.591 4.877 11.451 1.00 12.10 81 SER A N 1
ATOM 655 C CA . SER A 1 81 ? -12.812 4.502 10.779 1.00 12.30 81 SER A CA 1
ATOM 656 C C . SER A 1 81 ? -12.969 4.838 9.321 1.00 9.73 81 SER A C 1
ATOM 657 O O . SER A 1 81 ? -12.775 5.973 8.949 1.00 8.80 81 SER A O 1
ATOM 660 N N . PRO A 1 82 ? -13.323 3.852 8.481 1.00 9.29 82 PRO A N 1
ATOM 661 C CA . PRO A 1 82 ? -13.527 4.145 7.064 1.00 8.48 82 PRO A CA 1
ATOM 662 C C . PRO A 1 82 ? -14.652 5.207 7.004 1.00 8.65 82 PRO A C 1
ATOM 663 O O . PRO A 1 82 ? -15.648 5.125 7.740 1.00 10.19 82 PRO A O 1
ATOM 667 N N . GLY A 1 83 ? -14.479 6.208 6.156 1.00 7.89 83 GLY A N 1
ATOM 668 C CA . GLY A 1 83 ? -15.482 7.241 6.029 1.00 7.88 83 GLY A CA 1
ATOM 669 C C . GLY A 1 83 ? -15.209 8.472 6.850 1.00 9.34 83 GLY A C 1
ATOM 670 O O . GLY A 1 83 ? -15.829 9.519 6.613 1.00 10.50 83 GLY A O 1
AT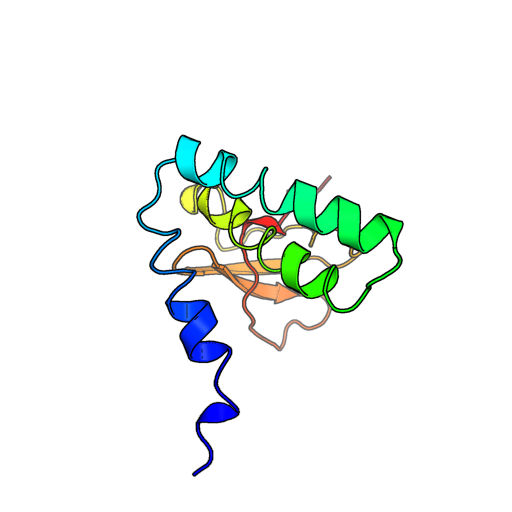OM 671 N N A GLU A 1 84 ? -14.309 8.355 7.825 0.70 7.62 84 GLU A N 1
ATOM 672 N N B GLU A 1 84 ? -14.297 8.357 7.809 0.30 9.09 84 GLU A N 1
ATOM 673 C CA A GLU A 1 84 ? -13.943 9.487 8.673 0.70 7.49 84 GLU A CA 1
ATOM 674 C CA B GLU A 1 84 ? -13.930 9.479 8.661 0.30 9.36 84 GLU A CA 1
ATOM 675 C C A GLU A 1 84 ? -12.768 10.227 8.029 0.70 8.51 84 GLU A C 1
ATOM 676 C C B GLU A 1 84 ? -12.756 10.226 8.032 0.30 9.19 84 GLU A C 1
ATOM 677 O O A GLU A 1 84 ? -11.974 9.637 7.294 0.70 6.45 84 GLU A O 1
ATOM 678 O O B GLU A 1 84 ? -11.949 9.640 7.310 0.30 8.39 84 GLU A O 1
ATOM 689 N N . THR A 1 85 ? -12.668 11.522 8.316 1.00 8.19 85 THR A N 1
ATOM 690 C CA . THR A 1 85 ? -11.607 12.360 7.769 1.00 7.29 85 THR A CA 1
ATOM 691 C C . THR A 1 85 ? -10.704 12.857 8.906 1.00 6.62 85 THR A C 1
ATOM 692 O O . THR A 1 85 ? -11.179 13.272 9.970 1.00 8.83 85 THR A O 1
ATOM 696 N N . TYR A 1 86 ? -9.398 12.744 8.681 1.00 6.36 86 TYR A N 1
ATOM 697 C CA . TYR A 1 86 ? -8.381 13.093 9.672 1.00 5.77 86 TYR A CA 1
ATOM 698 C C . TYR A 1 86 ? -7.420 14.108 9.125 1.00 8.68 86 TYR A C 1
ATOM 699 O O . TYR A 1 86 ? -7.309 14.297 7.912 1.00 10.33 86 TYR A O 1
ATOM 708 N N A ARG A 1 87 ? -6.722 14.777 10.033 0.50 7.55 87 ARG A N 1
ATOM 709 N N B ARG A 1 87 ? -6.717 14.779 10.029 0.50 8.16 87 ARG A N 1
ATOM 710 C CA A ARG A 1 87 ? -5.704 15.717 9.624 0.50 7.72 87 ARG A CA 1
ATOM 711 C CA B ARG A 1 87 ? -5.714 15.739 9.614 0.50 8.95 87 ARG A CA 1
ATOM 712 C C A ARG A 1 87 ? -4.455 14.878 9.409 0.50 7.77 87 ARG A C 1
ATOM 713 C C B ARG A 1 87 ? -4.433 14.933 9.445 0.50 8.49 87 ARG A C 1
ATOM 714 O O A ARG A 1 87 ? -4.223 13.923 10.146 0.50 9.68 87 ARG A O 1
ATOM 715 O O B ARG A 1 87 ? -4.146 14.062 10.261 0.50 10.93 87 ARG A O 1
ATOM 730 N N . VAL A 1 88 ? -3.670 15.196 8.386 1.00 8.13 88 VAL A N 1
ATOM 731 C CA . VAL A 1 88 ? -2.421 14.457 8.176 1.00 8.28 88 VAL A CA 1
ATOM 732 C C . VAL A 1 88 ? -1.378 15.232 8.973 1.00 12.03 88 VAL A C 1
ATOM 733 O O . VAL A 1 88 ? -1.183 16.420 8.749 1.00 12.08 88 VAL A O 1
ATOM 737 N N . GLU A 1 89 ? -0.750 14.546 9.925 1.00 11.98 89 GLU A N 1
ATOM 738 C CA . GLU A 1 89 ? 0.234 15.149 10.814 1.00 13.41 89 GLU A CA 1
ATOM 739 C C . GLU A 1 89 ? 1.268 16.012 10.087 1.00 13.55 89 GLU A C 1
ATOM 740 O O . GLU A 1 89 ? 1.773 15.637 9.029 1.00 12.85 89 GLU A O 1
ATOM 746 N N . ASN A 1 90 ? 1.566 17.165 10.682 1.00 17.36 90 ASN A N 1
ATOM 747 C CA . ASN A 1 90 ? 2.543 18.121 10.156 1.00 18.53 90 ASN A CA 1
ATOM 748 C C . ASN A 1 90 ? 2.255 18.678 8.758 1.00 21.00 90 ASN A C 1
ATOM 749 O O . ASN A 1 90 ? 3.177 19.129 8.076 1.00 20.46 90 ASN A O 1
ATOM 754 N N . THR A 1 91 ? 0.999 18.615 8.322 1.00 18.71 91 THR A N 1
ATOM 755 C CA . THR A 1 91 ? 0.605 19.169 7.036 1.00 17.57 91 THR A CA 1
ATOM 756 C C . THR A 1 91 ? -0.726 19.872 7.282 1.00 19.04 91 THR A C 1
ATOM 757 O O . THR A 1 91 ? -1.274 19.812 8.389 1.00 17.48 91 THR A O 1
ATOM 761 N N . GLU A 1 92 ? -1.241 20.550 6.260 1.00 21.74 92 GLU A N 1
ATOM 762 C CA . GLU A 1 92 ? -2.527 21.232 6.392 1.00 23.80 92 GLU A CA 1
ATOM 763 C C . GLU A 1 92 ? -3.570 20.455 5.589 1.00 20.68 92 GLU A C 1
ATOM 764 O O . GLU A 1 92 ? -4.655 20.965 5.291 1.00 19.95 92 GLU A O 1
ATOM 770 N N . ASP A 1 93 ? -3.228 19.222 5.238 1.00 15.54 93 ASP A N 1
ATOM 771 C CA . ASP A 1 93 ? -4.120 18.365 4.453 1.00 12.85 93 ASP A CA 1
ATOM 772 C C . ASP A 1 93 ? -5.062 17.509 5.330 1.00 9.95 93 ASP A C 1
ATOM 773 O O . ASP A 1 93 ? -4.765 17.227 6.498 1.00 12.13 93 ASP A O 1
ATOM 778 N N . GLU A 1 94 ? -6.171 17.086 4.729 1.00 10.37 94 GLU A N 1
ATOM 779 C CA . GLU A 1 94 ? -7.196 16.234 5.373 1.00 8.67 94 GLU A CA 1
ATOM 780 C C . GLU A 1 94 ? -7.275 14.977 4.532 1.00 8.24 94 GLU A C 1
ATOM 781 O O . GLU A 1 94 ? -7.211 15.040 3.303 1.00 9.13 94 GLU A O 1
ATOM 787 N N . PHE A 1 95 ? -7.395 13.840 5.204 1.00 5.71 95 PHE A N 1
ATOM 788 C CA . PHE A 1 95 ? -7.407 12.551 4.534 1.00 6.14 95 PHE A CA 1
ATOM 789 C C . PHE A 1 95 ? -8.626 11.755 4.971 1.00 4.90 95 PHE A C 1
ATOM 790 O O . PHE A 1 95 ? -8.839 11.525 6.155 1.00 5.67 95 PHE A O 1
ATOM 798 N N . THR A 1 96 ? -9.407 11.333 3.998 1.00 4.33 96 THR A N 1
ATOM 799 C CA . THR A 1 96 ? -10.593 10.529 4.255 1.00 4.90 96 THR A CA 1
ATOM 800 C C . THR A 1 96 ? -10.239 9.062 4.036 1.00 3.66 96 THR A C 1
ATOM 801 O O . THR A 1 96 ? -9.714 8.687 2.990 1.00 6.33 96 THR A O 1
ATOM 805 N N . ILE A 1 97 ? -10.539 8.226 5.025 1.00 4.21 97 ILE A N 1
ATOM 806 C CA . ILE A 1 97 ? -10.216 6.811 4.915 1.00 5.49 97 ILE A CA 1
ATOM 807 C C . ILE A 1 97 ? -11.237 6.030 4.072 1.00 6.38 97 ILE A C 1
ATOM 808 O O . ILE A 1 97 ? -12.439 6.182 4.253 1.00 7.64 97 ILE A O 1
ATOM 813 N N . SER A 1 98 ? -10.743 5.208 3.151 1.00 5.24 98 SER A N 1
ATOM 814 C CA . SER A 1 98 ? -11.608 4.356 2.330 1.00 8.62 98 SER A CA 1
ATOM 815 C C . SER A 1 98 ? -11.677 3.003 3.042 1.00 6.30 98 SER A C 1
ATOM 816 O O . SER A 1 98 ? -12.758 2.409 3.214 1.00 7.51 98 SER A O 1
ATOM 819 N N . TYR A 1 99 ? -10.502 2.488 3.412 1.00 5.05 99 TYR A N 1
ATOM 820 C CA . TYR A 1 99 ? -10.439 1.233 4.155 1.00 4.46 99 TYR A CA 1
ATOM 821 C C . TYR A 1 99 ? -9.080 1.066 4.808 1.00 6.16 99 TYR A C 1
ATOM 822 O O . TYR A 1 99 ? -8.127 1.818 4.542 1.00 6.58 99 TYR A O 1
ATOM 831 N N . LEU A 1 100 ? -8.991 0.089 5.693 1.00 6.60 100 LEU A N 1
ATOM 832 C CA . LEU A 1 100 ? -7.736 -0.177 6.387 1.00 8.83 100 LEU A CA 1
ATOM 833 C C . LEU A 1 100 ? -7.155 -1.501 5.920 1.00 9.15 100 LEU A C 1
ATOM 834 O O . LEU A 1 100 ? -7.900 -2.413 5.538 1.00 9.99 100 LEU A O 1
ATOM 839 N N . ASN A 1 101 ? -5.821 -1.586 5.897 1.00 6.94 101 ASN A N 1
ATOM 840 C CA . ASN A 1 101 ? -5.174 -2.860 5.572 1.00 8.86 101 ASN A CA 1
ATOM 841 C C . ASN A 1 101 ? -3.826 -2.837 6.288 1.00 9.63 101 ASN A C 1
ATOM 842 O O . ASN A 1 101 ? -3.000 -1.958 6.047 1.00 8.95 101 ASN A O 1
ATOM 847 N N . GLY A 1 102 ? -3.616 -3.797 7.176 1.00 7.32 102 GLY A N 1
ATOM 848 C CA . GLY A 1 102 ? -2.389 -3.811 7.938 1.00 8.47 102 GLY A CA 1
ATOM 849 C C . GLY A 1 102 ? -2.356 -2.560 8.805 1.00 9.91 102 GLY A C 1
ATOM 850 O O . GLY A 1 102 ? -3.345 -2.231 9.473 1.00 11.41 102 GLY A O 1
ATOM 851 N N . VAL A 1 103 ? -1.225 -1.856 8.803 1.00 7.14 103 VAL A N 1
ATOM 852 C CA . VAL A 1 103 ? -1.117 -0.628 9.588 1.00 6.30 103 VAL A CA 1
ATOM 853 C C . VAL A 1 103 ? -1.327 0.611 8.713 1.00 5.65 103 VAL A C 1
ATOM 854 O O . VAL A 1 103 ? -1.009 1.724 9.118 1.00 6.25 103 VAL A O 1
ATOM 858 N N . PHE A 1 104 ? -1.886 0.413 7.526 1.00 6.29 104 PHE A N 1
ATOM 859 C CA . PHE A 1 104 ? -2.127 1.557 6.644 1.00 6.55 104 PHE A CA 1
ATOM 860 C C . PHE A 1 104 ? -3.589 1.869 6.457 1.00 6.22 104 PHE A C 1
ATOM 861 O O . PHE A 1 104 ? -4.474 1.013 6.596 1.00 7.17 104 PHE A O 1
ATOM 869 N N . ALA A 1 105 ? -3.843 3.137 6.177 1.00 3.29 105 ALA A N 1
ATOM 870 C CA . ALA A 1 105 ? -5.183 3.553 5.849 1.00 4.87 105 ALA A CA 1
ATOM 871 C C . ALA A 1 105 ? -5.116 3.922 4.361 1.00 4.91 105 ALA A C 1
ATOM 872 O O . ALA A 1 105 ? -4.297 4.743 3.935 1.00 5.68 105 ALA A O 1
ATOM 874 N N . TRP A 1 106 ? -5.970 3.281 3.573 1.00 3.88 106 TRP A N 1
ATOM 875 C CA . TRP A 1 106 ? -6.067 3.599 2.153 1.00 6.26 106 TRP A CA 1
ATOM 876 C C . TRP A 1 106 ? -7.209 4.598 2.039 1.00 5.17 106 TRP A C 1
ATOM 877 O O . TRP A 1 106 ? -8.277 4.403 2.635 1.00 6.52 106 TRP A O 1
ATOM 888 N N . GLY A 1 107 ? -6.984 5.669 1.288 1.00 3.86 107 GLY A N 1
ATOM 889 C CA . GLY A 1 107 ? -8.025 6.679 1.175 1.00 4.83 107 GLY A CA 1
ATOM 890 C C . GLY A 1 107 ? -7.553 7.770 0.243 1.00 5.78 107 GLY A C 1
ATOM 891 O O . GLY A 1 107 ? -6.809 7.501 -0.689 1.00 7.82 107 GLY A O 1
ATOM 892 N N . TYR A 1 108 ? -7.997 8.996 0.472 1.00 3.58 108 TYR A N 1
ATOM 893 C CA . TYR A 1 108 ? -7.572 10.094 -0.382 1.00 4.80 108 TYR A CA 1
ATOM 894 C C . TYR A 1 108 ? -7.542 11.421 0.373 1.00 5.80 108 TYR A C 1
ATOM 895 O O . TYR A 1 108 ? -8.242 11.638 1.372 1.00 5.15 108 TYR A O 1
ATOM 904 N N . ARG A 1 109 ? -6.701 12.316 -0.109 1.00 5.86 109 ARG A N 1
ATOM 905 C CA . ARG A 1 109 ? -6.633 13.647 0.477 1.00 5.71 109 ARG A CA 1
ATOM 906 C C . ARG A 1 109 ? -7.769 14.475 -0.137 1.00 4.01 109 ARG A C 1
ATOM 907 O O . ARG A 1 109 ? -8.085 14.317 -1.311 1.00 7.36 109 ARG A O 1
ATOM 915 N N . THR A 1 110 ? -8.376 15.364 0.649 1.00 6.37 110 THR A N 1
ATOM 916 C CA . THR A 1 110 ? -9.465 16.177 0.105 1.00 8.06 110 THR A CA 1
ATOM 917 C C . THR A 1 110 ? -8.929 17.092 -1.004 1.00 9.34 110 THR A C 1
ATOM 918 O O . THR A 1 110 ? -9.687 17.520 -1.874 1.00 8.12 110 THR A O 1
ATOM 922 N N . SER A 1 111 ? -7.624 17.362 -0.994 1.00 8.48 111 SER A N 1
ATOM 923 C CA . SER A 1 111 ? -7.035 18.190 -2.044 1.00 9.89 111 SER A CA 1
ATOM 924 C C . SER A 1 111 ? -6.681 17.403 -3.326 1.00 8.82 111 SER A C 1
ATOM 925 O O . SER A 1 111 ? -6.340 18.003 -4.355 1.00 9.59 111 SER A O 1
ATOM 928 N N . SER A 1 112 ? -6.767 16.078 -3.280 1.00 7.10 112 SER A N 1
ATOM 929 C CA . SER A 1 112 ? -6.509 15.246 -4.479 1.00 7.51 112 SER A CA 1
ATOM 930 C C . SER A 1 112 ? -7.450 14.048 -4.362 1.00 8.51 112 SER A C 1
ATOM 931 O O . SER A 1 112 ? -7.024 12.868 -4.267 1.00 6.71 112 SER A O 1
ATOM 934 N N . PRO A 1 113 ? -8.761 14.326 -4.376 1.00 6.46 113 PRO A N 1
ATOM 935 C CA . PRO A 1 113 ? -9.746 13.251 -4.242 1.00 6.31 113 PRO A CA 1
ATOM 936 C C . PRO A 1 113 ? -9.825 12.205 -5.351 1.00 7.15 113 PRO A C 1
ATOM 937 O O . PRO A 1 113 ? -10.481 11.186 -5.181 1.00 10.44 113 PRO A O 1
ATOM 941 N N . GLN A 1 114 ? -9.124 12.442 -6.448 1.00 8.72 114 GLN A N 1
ATOM 942 C CA . GLN A 1 114 ? -9.100 11.490 -7.541 1.00 9.83 114 GLN A CA 1
ATOM 943 C C . GLN A 1 114 ? -7.964 10.481 -7.387 1.00 8.38 114 GLN A C 1
ATOM 944 O O . GLN A 1 114 ? -7.810 9.590 -8.224 1.00 12.18 114 GLN A O 1
ATOM 950 N N . GLN A 1 115 ? -7.176 10.620 -6.323 1.00 8.13 115 GLN A N 1
ATOM 951 C CA . GLN A 1 115 ? -6.014 9.739 -6.113 1.00 9.48 115 GLN A CA 1
ATOM 952 C C . GLN A 1 115 ? -6.104 8.899 -4.848 1.00 9.35 115 GLN A C 1
ATOM 953 O O . GLN A 1 115 ? -5.924 9.425 -3.745 1.00 8.88 115 GLN A O 1
ATOM 959 N N A GLU A 1 116 ? -6.363 7.610 -4.999 0.70 9.57 116 GLU A N 1
ATOM 960 N N B GLU A 1 116 ? -6.408 7.602 -4.974 0.30 9.49 116 GLU A N 1
ATOM 961 C CA A GLU A 1 116 ? -6.434 6.778 -3.823 0.70 10.87 116 GLU A CA 1
ATOM 962 C CA B GLU A 1 116 ? -6.488 6.738 -3.785 0.30 10.06 116 GLU A CA 1
ATOM 963 C C A GLU A 1 116 ? -4.976 6.561 -3.442 0.70 12.10 116 GLU A C 1
ATOM 964 C C B GLU A 1 116 ? -5.059 6.361 -3.422 0.30 10.34 116 GLU A C 1
ATOM 965 O O A GLU A 1 116 ? -4.090 6.509 -4.304 0.70 15.33 116 GLU A O 1
ATOM 966 O O B GLU A 1 116 ? -4.303 5.907 -4.284 0.30 11.67 116 GLU A O 1
ATOM 977 N N . GLU A 1 117 ? -4.707 6.522 -2.146 1.00 9.25 117 GLU A N 1
ATOM 978 C CA . GLU A 1 117 ? -3.357 6.299 -1.691 1.00 10.05 117 GLU A CA 1
ATOM 979 C C . GLU A 1 117 ? -3.274 5.776 -0.286 1.00 10.37 117 GLU A C 1
ATOM 980 O O . GLU A 1 117 ? -4.272 5.757 0.435 1.00 8.44 117 GLU A O 1
ATOM 986 N N . ALA A 1 118 ? -2.075 5.376 0.123 1.00 6.06 118 ALA A N 1
ATOM 987 C CA . ALA A 1 118 ? -1.962 4.801 1.459 1.00 6.14 118 ALA A CA 1
ATOM 988 C C . ALA A 1 118 ? -1.066 5.566 2.397 1.00 6.11 118 ALA A C 1
ATOM 989 O O . ALA A 1 118 ? 0.030 5.948 1.998 1.00 7.50 118 ALA A O 1
ATOM 991 N N . LEU A 1 119 ? -1.532 5.765 3.634 1.00 4.66 119 LEU A N 1
ATOM 992 C CA . LEU A 1 119 ? -0.733 6.425 4.684 1.00 4.57 119 LEU A CA 1
ATOM 993 C C . LEU A 1 119 ? -0.726 5.577 5.945 1.00 4.55 119 LEU A C 1
ATOM 994 O O . LEU A 1 119 ? -1.718 4.915 6.272 1.00 5.93 119 LEU A O 1
ATOM 999 N N A PRO A 1 120 ? 0.398 5.564 6.679 0.40 4.59 120 PRO A N 1
ATOM 1000 N N B PRO A 1 120 ? 0.397 5.582 6.690 0.60 6.10 120 PRO A N 1
ATOM 1001 C CA A PRO A 1 120 ? 0.434 4.764 7.911 0.40 4.31 120 PRO A CA 1
ATOM 1002 C CA B PRO A 1 120 ? 0.440 4.785 7.926 0.60 5.83 120 PRO A CA 1
ATOM 1003 C C A PRO A 1 120 ? -0.531 5.397 8.919 0.40 5.11 120 PRO A C 1
ATOM 1004 C C B PRO A 1 120 ? -0.550 5.403 8.913 0.60 6.29 120 PRO A C 1
ATOM 1005 O O A PRO A 1 120 ? -0.635 6.616 8.981 0.40 5.53 120 PRO A O 1
ATOM 1006 O O B PRO A 1 120 ? -0.692 6.619 8.957 0.60 6.56 120 PRO A O 1
ATOM 1013 N N . ILE A 1 121 ? -1.239 4.589 9.707 1.00 4.71 121 ILE A N 1
ATOM 1014 C CA . ILE A 1 121 ? -2.206 5.162 10.634 1.00 5.22 121 ILE A CA 1
ATOM 1015 C C . ILE A 1 121 ? -1.601 6.113 11.663 1.00 4.63 121 ILE A C 1
ATOM 1016 O O . ILE A 1 121 ? -2.297 6.939 12.227 1.00 6.15 121 ILE A O 1
ATOM 1021 N N . SER A 1 122 ? -0.291 6.027 11.875 1.00 6.11 122 SER A N 1
ATOM 1022 C CA . SER A 1 122 ? 0.376 6.899 12.825 1.00 6.16 122 SER A CA 1
ATOM 1023 C C . SER A 1 122 ? 0.411 8.377 12.414 1.00 9.76 122 SER A C 1
ATOM 1024 O O . SER A 1 122 ? 0.716 9.220 13.251 1.00 12.47 122 SER A O 1
ATOM 1027 N N . VAL A 1 123 ? 0.119 8.693 11.153 1.00 7.95 123 VAL A N 1
ATOM 1028 C CA . VAL A 1 123 ? 0.144 10.096 10.736 1.00 7.09 123 VAL A CA 1
ATOM 1029 C C . VAL A 1 123 ? -1.250 10.708 10.695 1.00 7.51 123 VAL A C 1
ATOM 1030 O O . VAL A 1 123 ? -1.400 11.867 10.348 1.00 9.96 123 VAL A O 1
ATOM 1034 N N . LEU A 1 124 ? -2.272 9.936 11.066 1.00 8.01 124 LEU A N 1
ATOM 1035 C CA . LEU A 1 124 ? -3.637 10.459 11.059 1.00 7.97 124 LEU A CA 1
ATOM 1036 C C . LEU A 1 124 ? -4.036 10.998 12.424 1.00 10.72 124 LEU A C 1
ATOM 1037 O O . LEU A 1 124 ? -4.055 10.269 13.416 1.00 12.87 124 LEU A O 1
ATOM 1042 N N . GLN A 1 125 ? -4.343 12.294 12.473 1.00 13.69 125 GLN A N 1
ATOM 1043 C CA . GLN A 1 125 ? -4.734 12.916 13.732 1.00 17.14 125 GLN A CA 1
ATOM 1044 C C . GLN A 1 125 ? -6.216 13.258 13.690 1.00 19.00 125 GLN A C 1
ATOM 1045 O O . GLN A 1 125 ? -6.720 13.742 12.686 1.00 16.43 125 GLN A O 1
ATOM 1051 N N . GLU A 1 126 ? -6.926 12.997 14.772 1.00 23.52 126 GLU A N 1
ATOM 1052 C CA . GLU A 1 126 ? -8.343 13.334 14.777 1.00 29.74 126 GLU A CA 1
ATOM 1053 C C . GLU A 1 126 ? -8.467 14.852 14.659 1.00 32.83 126 GLU A C 1
ATOM 1054 O O . GLU A 1 126 ? -7.655 15.596 15.208 1.00 33.28 126 GLU A O 1
ATOM 1060 N N . LYS A 1 127 ? -9.462 15.293 13.892 1.00 36.00 127 LYS A N 1
ATOM 1061 C CA . LYS A 1 127 ? -9.715 16.713 13.655 1.00 39.49 127 LYS A CA 1
ATOM 1062 C C . LYS A 1 127 ? -9.917 17.509 14.937 1.00 41.29 127 LYS A C 1
ATOM 1063 O O . LYS A 1 127 ? -10.397 16.977 15.939 1.00 42.66 127 LYS A O 1
ATOM 1069 N N . GLU A 1 128 ? -9.561 18.789 14.885 1.00 43.63 128 GLU A N 1
ATOM 1070 C CA . GLU A 1 128 ? -9.715 19.691 16.025 1.00 45.00 128 GLU A CA 1
ATOM 1071 C C . GLU A 1 128 ? -10.766 20.743 15.644 1.00 45.40 128 GLU A C 1
ATOM 1072 O O . GLU A 1 128 ? -10.884 21.774 16.340 1.00 46.64 128 GLU A O 1
#

CATH classification: 1.10.287.880 (+1 more: 2.30.30.340)

InterPro domains:
  IPR014938 YfhH-like [PF08838] (3-101)
  IPR036289 Hypothetical protein YfhH [SSF101697] (1-104)

B-factor: mean 16.65, std 10.14, range [2.0, 49.64]

Organism: Bacillus subtilis (strain 168) (NCBI:txid224308)

Solvent-accessible surface area: 8006 Å² total; per-residue (Å²): 186,108,108,51,111,85,78,130,128,108,87,41,64,60,31,48,142,127,4,73,135,35,67,93,138,83,5,77,63,22,22,62,104,14,38,89,119,4,121,114,9,115,134,140,45,81,117,108,66,28,36,57,12,74,154,60,8,45,12,0,101,0,44,67,74,63,48,142,98,29,49,79,61,67,40,1,93,7,72,133,51,177,46,58,0,18,3,48,108,48,98,57,16,52,0,88,0,70,52,71,88,18,81,133,102,90,43,37,22,22,0,12,22,7,61,129,108,224

Foldseek 3Di:
DPCVVVVVVVVVVVLLVVLLPDDLVRLVVVLVVLVVVLVVCVVVVVVVSNVVSVVSNLQSQLSNDDVVVDDQQAWFQFAPDRWIWHFNADDRQWGWTDIPVCRVDTGIDGVSRGHHDD

Radius of gyration: 15.6 Å; Cα contacts (8 Å, |Δi|>4): 159; chains: 1; bounding box: 40×31×39 Å

Sequence (118 aa):
VDLGTENNLYFQSNAMMEKRYYSQMMTPHELNTEEIALLLSEKARKAEQHGIINNEELAVLERKKITMMAKAYLLNPEDYSPGEETYRRVENTEDEFTISYLNGVFAWGYRTSSPQQEEEALPPISVLQEKE